Protein AF-A0A1B8JAL9-F1 (afdb_monomer)

Sequence (170 aa):
MSVIFYISICYFLYALHLSKKFYIRIIANLLLATITIAAFVAYKKPIIKHQFFMYQQTHRHITNIANSATPNDAIFVAPTTRAGFLYYSYIDNVVLPHEVVDLNMDIKLLQNKMQQAFGGGKNVWFITINHTPEWQKDFIEMVGSSFSNIADFEIDTRDGVIFARIAHKK

Solvent-accessible surface area (backbone atoms only — not comparable to full-atom values): 9542 Å² total; per-residue (Å²): 136,65,70,70,58,54,54,54,51,54,52,49,55,51,54,46,67,73,50,88,51,67,67,60,46,52,54,49,52,51,50,52,50,49,52,50,51,50,51,52,50,62,57,46,51,58,54,55,51,47,52,52,46,33,52,54,51,50,46,53,53,50,52,49,44,69,75,67,58,55,98,69,38,45,34,38,31,21,70,78,29,41,64,58,52,54,52,48,28,58,75,72,72,48,90,76,76,65,45,77,45,65,82,88,51,59,68,66,60,54,48,51,55,54,49,54,45,40,75,71,76,20,37,38,36,40,42,38,42,85,75,54,74,65,57,53,52,54,49,52,51,49,51,50,76,73,33,64,90,72,32,46,71,49,78,47,62,65,72,62,31,44,38,37,42,40,33,73,69,129

pLDDT: mean 82.23, std 10.97, range [49.97, 95.56]

Secondary structure (DSSP, 8-state):
--HHHHHHHHHHHHHHHH---HHHHHHHHHHHHHHHHHHHHHHHHHHHHHHHHHHHHHHHHHHHHHHH--TT-EEEE-HHHHHHHHHHHHHTT-----EE--TTS-HHHHHHHHHHHHHTT--EEEEEES--HHHHHHHHHHHHHHHTTTEEEEEE-GGGEEEEEEEE--

Structure (mmCIF, N/CA/C/O backbone):
data_AF-A0A1B8JAL9-F1
#
_entry.id   AF-A0A1B8JAL9-F1
#
loop_
_atom_site.group_PDB
_atom_site.id
_atom_site.type_symbol
_atom_site.label_atom_i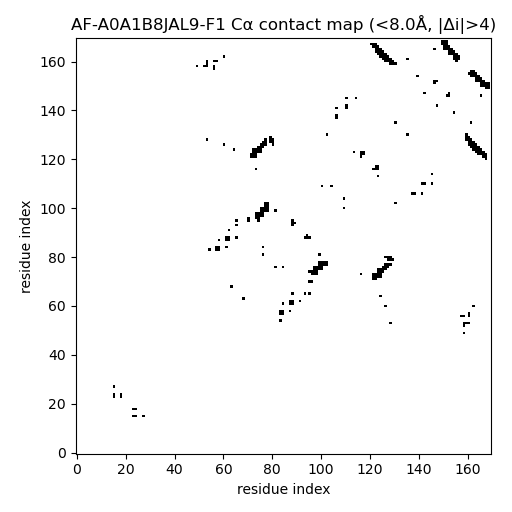d
_atom_site.label_alt_id
_atom_site.label_comp_id
_atom_site.label_asym_id
_atom_site.label_entity_id
_atom_site.label_seq_id
_atom_site.pdbx_PDB_ins_code
_atom_site.Cartn_x
_atom_site.Cartn_y
_atom_site.Cartn_z
_atom_site.occupancy
_atom_site.B_iso_or_equiv
_atom_site.auth_seq_id
_atom_site.auth_comp_id
_atom_site.auth_asym_id
_atom_site.auth_atom_id
_atom_site.pdbx_PDB_model_num
ATOM 1 N N . MET A 1 1 ? 9.208 7.752 -27.770 1.00 49.97 1 MET A N 1
ATOM 2 C CA . MET A 1 1 ? 10.604 7.590 -28.244 1.00 49.97 1 MET A CA 1
ATOM 3 C C . MET A 1 1 ? 11.026 8.870 -28.956 1.00 49.97 1 MET A C 1
ATOM 5 O O . MET A 1 1 ? 10.204 9.420 -29.672 1.00 49.97 1 MET A O 1
ATOM 9 N N . SER A 1 2 ? 12.233 9.390 -28.701 1.00 52.50 2 SER A N 1
ATOM 10 C CA . SER A 1 2 ? 12.661 10.734 -29.147 1.00 52.50 2 SER A CA 1
ATOM 11 C C . SER A 1 2 ? 13.061 10.782 -30.632 1.00 52.50 2 SER A C 1
ATOM 13 O O . SER A 1 2 ? 13.759 9.889 -31.110 1.00 52.50 2 SER A O 1
ATOM 15 N N . VAL A 1 3 ? 12.677 11.853 -31.341 1.00 53.94 3 VAL A N 1
ATOM 16 C CA . VAL A 1 3 ? 13.007 12.140 -32.759 1.00 53.94 3 VAL A CA 1
ATOM 17 C C . VAL A 1 3 ? 14.522 12.154 -33.013 1.00 53.94 3 VAL A C 1
ATOM 19 O O . VAL A 1 3 ? 14.996 11.704 -34.055 1.00 53.94 3 VAL A O 1
ATOM 22 N N . ILE A 1 4 ? 15.300 12.581 -32.016 1.00 60.09 4 ILE A N 1
ATOM 23 C CA . ILE A 1 4 ? 16.770 12.638 -32.063 1.00 60.09 4 ILE A CA 1
ATOM 24 C C . ILE A 1 4 ? 17.381 11.234 -32.230 1.00 60.09 4 ILE A C 1
ATOM 26 O O . ILE A 1 4 ? 18.422 11.065 -32.873 1.00 60.09 4 ILE A O 1
ATOM 30 N N . PHE A 1 5 ? 16.705 10.208 -31.704 1.00 59.94 5 PHE A N 1
ATOM 31 C CA . PHE A 1 5 ? 17.141 8.818 -31.814 1.00 59.94 5 PHE A CA 1
ATOM 32 C C . PHE A 1 5 ? 16.999 8.300 -33.254 1.00 59.94 5 PHE A C 1
ATOM 34 O O . PHE A 1 5 ? 17.896 7.633 -33.764 1.00 59.94 5 PHE A O 1
ATOM 41 N N . TYR A 1 6 ? 15.917 8.681 -33.943 1.00 65.31 6 TYR A N 1
ATOM 42 C CA . TYR A 1 6 ? 15.681 8.312 -35.342 1.00 65.31 6 TYR A CA 1
ATOM 43 C C . TYR A 1 6 ? 16.697 8.952 -36.287 1.00 65.31 6 TYR A C 1
ATOM 45 O O . TYR A 1 6 ? 17.262 8.264 -37.132 1.00 65.31 6 TYR A O 1
ATOM 53 N N . ILE A 1 7 ? 16.990 10.243 -36.108 1.00 65.94 7 ILE A N 1
ATOM 54 C CA . ILE A 1 7 ? 17.960 10.964 -36.948 1.00 65.94 7 ILE A CA 1
ATOM 55 C C . ILE A 1 7 ? 19.355 10.342 -36.818 1.00 65.94 7 ILE A C 1
ATOM 57 O O . ILE A 1 7 ? 20.021 10.103 -37.824 1.00 65.94 7 ILE A O 1
ATOM 61 N N . SER A 1 8 ? 19.766 10.002 -35.592 1.00 66.19 8 SER A N 1
ATOM 62 C CA . SER A 1 8 ? 21.055 9.352 -35.330 1.00 66.19 8 SER A CA 1
ATOM 63 C C . SER A 1 8 ? 21.160 7.977 -35.999 1.00 66.19 8 SER A C 1
ATOM 65 O O . SER A 1 8 ? 22.183 7.670 -36.606 1.00 66.19 8 SER A O 1
ATOM 67 N N . ILE A 1 9 ? 20.096 7.166 -35.954 1.00 71.44 9 ILE A N 1
ATOM 68 C CA . ILE A 1 9 ? 20.058 5.844 -36.602 1.00 71.44 9 ILE A CA 1
ATOM 69 C C . ILE A 1 9 ? 20.060 5.974 -38.128 1.00 71.44 9 ILE A C 1
ATOM 71 O O . ILE A 1 9 ? 20.824 5.282 -38.798 1.00 71.44 9 ILE A O 1
ATOM 75 N N . CYS A 1 10 ? 19.255 6.876 -38.692 1.00 68.75 10 CYS A N 1
ATOM 76 C CA . CYS A 1 10 ? 19.205 7.104 -40.135 1.00 68.75 10 CYS A CA 1
ATOM 77 C C . CYS A 1 10 ? 20.551 7.605 -40.680 1.00 68.75 10 CYS A C 1
ATOM 79 O O . CYS A 1 10 ? 21.018 7.106 -41.704 1.00 68.75 10 CYS A O 1
ATOM 81 N N . TYR A 1 11 ? 21.212 8.529 -39.976 1.00 67.44 11 TYR A N 1
ATOM 82 C CA . TYR A 1 11 ? 22.534 9.032 -40.356 1.00 67.44 11 TYR A CA 1
ATOM 83 C C . TYR A 1 11 ? 23.619 7.953 -40.232 1.00 67.44 11 TYR A C 1
ATOM 85 O O . TYR A 1 11 ? 24.480 7.824 -41.102 1.00 67.44 11 TYR A O 1
ATOM 93 N N . PHE A 1 12 ? 23.542 7.121 -39.190 1.00 67.75 12 PHE A N 1
ATOM 94 C CA . PHE A 1 12 ? 24.451 5.997 -38.988 1.00 67.75 12 PHE A CA 1
ATOM 95 C C . PHE A 1 12 ? 24.331 4.944 -40.095 1.00 67.75 12 PHE A C 1
ATOM 97 O O . PHE A 1 12 ? 25.341 4.540 -40.670 1.00 67.75 12 PHE A O 1
ATOM 104 N N . LEU A 1 13 ? 23.102 4.546 -40.444 1.00 68.50 13 LEU A N 1
ATOM 105 C CA . LEU A 1 13 ? 22.823 3.607 -41.535 1.00 68.50 13 LEU A CA 1
ATOM 106 C C . LEU A 1 13 ? 23.253 4.169 -42.899 1.00 68.50 13 LEU A C 1
ATOM 108 O O . LEU A 1 13 ? 23.813 3.438 -43.717 1.00 68.50 13 LEU A O 1
ATOM 112 N N . TYR A 1 14 ? 23.063 5.472 -43.123 1.00 67.88 14 TYR A N 1
ATOM 113 C CA . TYR A 1 14 ? 23.515 6.166 -44.330 1.00 67.88 14 TYR A CA 1
ATOM 114 C C . TYR A 1 14 ? 25.051 6.182 -44.458 1.00 67.88 14 TYR A C 1
ATOM 116 O O . TYR A 1 14 ? 25.596 5.819 -45.504 1.00 67.88 14 TYR A O 1
ATOM 124 N N . ALA A 1 15 ? 25.773 6.500 -43.378 1.00 64.69 15 ALA A N 1
ATOM 125 C CA . ALA A 1 15 ? 27.239 6.471 -43.344 1.00 64.69 15 ALA A CA 1
ATOM 126 C C . ALA A 1 15 ? 27.815 5.048 -43.529 1.00 64.69 15 ALA A C 1
ATOM 128 O O . ALA A 1 15 ? 28.832 4.855 -44.201 1.00 64.69 15 ALA A O 1
ATOM 129 N N . LEU A 1 16 ? 27.133 4.033 -42.988 1.00 63.53 16 LEU A N 1
ATOM 130 C CA . LEU A 1 16 ? 27.429 2.607 -43.181 1.00 63.53 16 LEU A CA 1
ATOM 131 C C . LEU A 1 16 ? 27.301 2.170 -44.648 1.00 63.53 16 LEU A C 1
ATOM 133 O O . LEU A 1 16 ? 28.114 1.377 -45.134 1.00 63.53 16 LEU A O 1
ATOM 137 N N . HIS A 1 17 ? 26.290 2.688 -45.350 1.00 66.12 17 HIS A N 1
ATOM 138 C CA . HIS A 1 17 ? 26.037 2.379 -46.755 1.00 66.12 17 HIS A CA 1
ATOM 139 C C . HIS A 1 17 ? 27.141 2.938 -47.668 1.00 66.12 17 HIS A C 1
ATOM 141 O O . HIS A 1 17 ? 27.621 2.231 -48.557 1.00 66.12 17 HIS A O 1
ATOM 147 N N . LEU A 1 18 ? 27.619 4.156 -47.384 1.00 66.19 18 LEU A N 1
ATOM 148 C CA . LEU A 1 18 ? 28.702 4.824 -48.120 1.00 66.19 18 LEU A CA 1
ATOM 149 C C . LEU A 1 18 ? 30.088 4.192 -47.898 1.00 66.19 18 LEU A C 1
ATOM 151 O O . LEU A 1 18 ? 30.952 4.249 -48.776 1.00 66.19 18 LEU A O 1
ATOM 155 N N . SER A 1 19 ? 30.320 3.547 -46.752 1.00 61.16 19 SER A N 1
ATOM 156 C CA . SER A 1 19 ? 31.586 2.862 -46.484 1.00 61.16 19 SER A CA 1
ATOM 157 C C . SER A 1 19 ? 31.675 1.530 -47.243 1.00 61.16 19 SER A C 1
ATOM 159 O O . SER A 1 19 ? 30.954 0.574 -46.945 1.00 61.16 19 SER A O 1
ATOM 161 N N . LYS A 1 20 ? 32.598 1.436 -48.214 1.00 65.50 20 LYS A N 1
ATOM 162 C CA . LYS A 1 20 ? 32.904 0.196 -48.967 1.00 65.50 20 LYS A CA 1
ATOM 163 C C . LYS A 1 20 ? 33.688 -0.844 -48.155 1.00 65.50 20 LYS A C 1
ATOM 165 O O . LYS A 1 20 ? 33.895 -1.962 -48.617 1.00 65.50 20 LYS A O 1
ATOM 170 N N . LYS A 1 21 ? 34.162 -0.487 -46.959 1.00 72.69 21 LYS A N 1
ATOM 171 C CA . LYS A 1 21 ? 35.043 -1.340 -46.15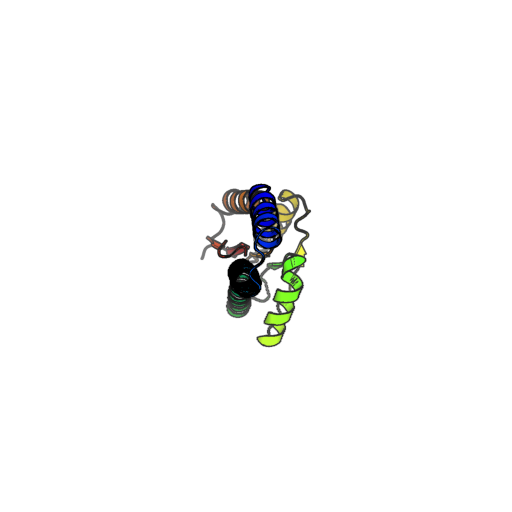8 1.00 72.69 21 LYS A CA 1
ATOM 172 C C . LYS A 1 21 ? 34.221 -2.195 -45.195 1.00 72.69 21 LYS A C 1
ATOM 174 O O . LYS A 1 21 ? 33.654 -1.688 -44.230 1.00 72.69 21 LYS A O 1
ATOM 179 N N . PHE A 1 22 ? 34.188 -3.502 -45.447 1.00 69.94 22 PHE A N 1
ATOM 180 C CA . PHE A 1 22 ? 33.380 -4.481 -44.709 1.00 69.94 22 PHE A CA 1
ATOM 181 C C . PHE A 1 22 ? 33.608 -4.452 -43.185 1.00 69.94 22 PHE A C 1
ATOM 183 O O . PHE A 1 22 ? 32.649 -4.504 -42.418 1.00 69.94 22 PHE A O 1
ATOM 190 N N . TYR A 1 23 ? 34.853 -4.257 -42.735 1.00 73.25 23 TYR A N 1
ATOM 191 C CA . TYR A 1 23 ? 35.187 -4.198 -41.306 1.00 73.25 23 TYR A CA 1
ATOM 192 C C . TYR A 1 23 ? 34.548 -3.003 -40.578 1.00 73.25 23 TYR A C 1
ATOM 194 O O . TYR A 1 23 ? 34.115 -3.144 -39.437 1.00 73.25 23 TYR A O 1
ATOM 202 N N . ILE A 1 24 ? 34.411 -1.847 -41.241 1.00 73.31 24 ILE A N 1
ATOM 203 C CA . ILE A 1 24 ? 33.747 -0.665 -40.664 1.00 73.31 24 ILE A CA 1
ATOM 204 C C . ILE A 1 24 ? 32.267 -0.971 -40.428 1.00 73.31 24 ILE A C 1
ATOM 206 O O . ILE A 1 24 ? 31.707 -0.558 -39.416 1.00 73.31 24 ILE A O 1
ATOM 210 N N . ARG A 1 25 ? 31.647 -1.753 -41.322 1.00 66.44 25 ARG A N 1
ATOM 211 C CA . ARG A 1 25 ? 30.241 -2.143 -41.187 1.00 66.44 25 ARG A CA 1
ATOM 212 C C . ARG A 1 25 ? 30.005 -3.071 -39.998 1.00 66.44 25 ARG A C 1
ATOM 214 O O . ARG A 1 25 ? 29.032 -2.899 -39.270 1.00 66.44 25 ARG A O 1
ATOM 221 N N . ILE A 1 26 ? 30.912 -4.023 -39.782 1.00 75.19 26 ILE A N 1
ATOM 222 C CA . ILE A 1 26 ? 30.854 -4.941 -38.637 1.00 75.19 26 ILE A CA 1
ATOM 223 C C . ILE A 1 26 ? 30.999 -4.174 -37.322 1.00 75.19 26 ILE A C 1
ATOM 225 O O . ILE A 1 26 ? 30.162 -4.334 -36.437 1.00 75.19 26 ILE A O 1
ATOM 229 N N . ILE A 1 27 ? 32.013 -3.308 -37.209 1.00 76.50 27 ILE A N 1
ATOM 230 C CA . ILE A 1 27 ? 32.266 -2.518 -35.993 1.00 76.50 27 ILE A CA 1
ATOM 231 C C . ILE A 1 27 ? 31.068 -1.618 -35.675 1.00 76.50 27 ILE A C 1
ATOM 233 O O . ILE A 1 27 ? 30.637 -1.539 -34.529 1.00 76.50 27 ILE A O 1
ATOM 237 N N . ALA A 1 28 ? 30.496 -0.985 -36.697 1.00 73.38 28 ALA A N 1
ATOM 238 C CA . ALA A 1 28 ? 29.326 -0.135 -36.563 1.00 73.38 28 ALA A CA 1
ATOM 239 C C . ALA A 1 28 ? 28.091 -0.920 -36.064 1.00 73.38 28 ALA A C 1
ATOM 241 O O . ALA A 1 28 ? 27.454 -0.524 -35.089 1.00 73.38 28 ALA A O 1
ATOM 242 N N . ASN A 1 29 ? 27.785 -2.078 -36.655 1.00 72.94 29 ASN A N 1
ATOM 243 C CA . ASN A 1 29 ? 26.678 -2.918 -36.187 1.00 72.94 29 ASN A CA 1
ATOM 244 C C . ASN A 1 29 ? 26.888 -3.430 -34.753 1.00 72.94 29 ASN A C 1
ATOM 246 O O . ASN A 1 29 ? 25.939 -3.451 -33.971 1.00 72.94 29 ASN A O 1
ATOM 250 N N . LEU A 1 30 ? 28.124 -3.778 -34.380 1.00 78.12 30 LEU A N 1
ATOM 251 C CA . LEU A 1 30 ? 28.481 -4.139 -33.004 1.00 78.12 30 LEU A CA 1
ATOM 252 C C . LEU A 1 30 ? 28.252 -2.975 -32.032 1.00 78.12 30 LEU A C 1
ATOM 254 O O . LEU A 1 30 ? 27.662 -3.173 -30.971 1.00 78.12 30 LEU A O 1
ATOM 258 N N . LEU A 1 31 ? 28.653 -1.757 -32.403 1.00 79.56 31 LEU A N 1
ATOM 259 C CA . LEU A 1 31 ? 28.413 -0.544 -31.615 1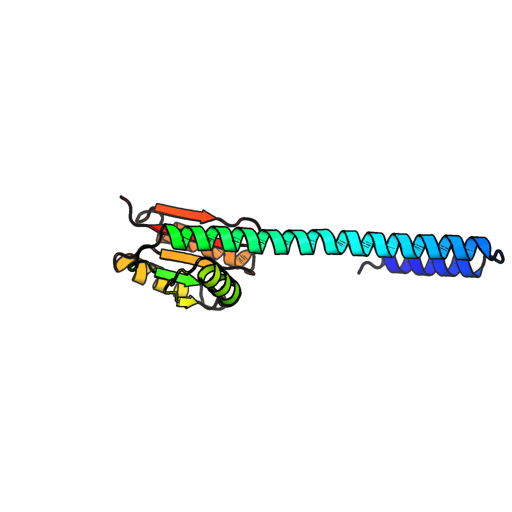.00 79.56 31 LEU A CA 1
ATOM 260 C C . LEU A 1 31 ? 26.917 -0.278 -31.426 1.00 79.56 31 LEU A C 1
ATOM 262 O O . LEU A 1 31 ? 26.472 -0.061 -30.301 1.00 79.56 31 LEU A O 1
ATOM 266 N N . LEU A 1 32 ? 26.129 -0.360 -32.501 1.00 79.06 32 LEU A N 1
ATOM 267 C CA . LEU A 1 32 ? 24.682 -0.151 -32.448 1.00 79.06 32 LEU A CA 1
ATOM 268 C C . LEU A 1 32 ? 23.986 -1.209 -31.583 1.00 79.06 32 LEU A C 1
ATOM 270 O O . LEU A 1 32 ? 23.149 -0.865 -30.745 1.00 79.06 32 LEU A O 1
ATOM 274 N N . ALA A 1 33 ? 24.359 -2.482 -31.737 1.00 77.19 33 ALA A N 1
ATOM 275 C CA . ALA A 1 33 ? 23.847 -3.567 -30.907 1.00 77.19 33 ALA A CA 1
ATOM 276 C C . ALA A 1 33 ? 24.190 -3.342 -29.426 1.00 77.19 33 ALA A C 1
ATOM 278 O O . ALA A 1 33 ? 23.316 -3.452 -28.568 1.00 77.19 33 ALA A O 1
ATOM 279 N N . THR A 1 34 ? 25.427 -2.938 -29.126 1.00 79.88 34 THR A N 1
ATOM 280 C CA . THR A 1 34 ? 25.885 -2.680 -27.752 1.00 79.88 34 THR A CA 1
ATOM 281 C C . THR A 1 34 ? 25.145 -1.498 -27.125 1.00 79.88 34 THR A C 1
ATOM 283 O O . THR A 1 34 ? 24.684 -1.608 -25.992 1.00 79.88 34 THR A O 1
ATOM 286 N N . ILE A 1 35 ? 24.955 -0.394 -27.860 1.00 81.19 35 ILE A N 1
ATOM 287 C CA . ILE A 1 35 ? 24.185 0.771 -27.390 1.00 81.19 35 ILE A CA 1
ATOM 288 C C . ILE A 1 35 ? 22.722 0.384 -27.146 1.00 81.19 35 ILE A C 1
ATOM 290 O O . ILE A 1 35 ? 22.147 0.771 -26.130 1.00 81.19 35 ILE A O 1
ATOM 294 N N . THR A 1 36 ? 22.128 -0.416 -28.033 1.00 75.50 36 THR A N 1
ATOM 295 C CA . THR A 1 36 ? 20.733 -0.866 -27.899 1.00 75.50 36 THR A CA 1
ATOM 296 C C . THR A 1 36 ? 20.557 -1.780 -26.686 1.00 75.50 36 THR A C 1
ATOM 298 O O . THR A 1 36 ? 19.627 -1.588 -25.902 1.00 75.50 36 THR A O 1
ATOM 301 N N . ILE A 1 37 ? 21.475 -2.729 -26.474 1.00 80.81 37 ILE A N 1
ATOM 302 C CA . ILE A 1 37 ? 21.479 -3.606 -25.295 1.00 80.81 37 ILE A CA 1
ATOM 303 C C . ILE A 1 37 ? 21.702 -2.783 -24.022 1.00 80.81 37 ILE A C 1
ATOM 305 O O . ILE A 1 37 ? 20.968 -2.956 -23.051 1.00 80.81 37 ILE A O 1
ATOM 309 N N . ALA A 1 38 ? 22.661 -1.853 -24.019 1.00 80.19 38 ALA A N 1
ATOM 310 C CA . ALA A 1 38 ? 22.929 -0.986 -22.875 1.00 80.19 38 ALA A CA 1
ATOM 311 C C . ALA A 1 38 ? 21.712 -0.119 -22.521 1.00 80.19 38 ALA A C 1
ATOM 313 O O . ALA A 1 38 ? 21.344 -0.040 -21.350 1.00 80.19 38 ALA A O 1
ATOM 314 N N . ALA A 1 39 ? 21.041 0.463 -23.519 1.00 75.75 39 ALA A N 1
ATOM 315 C CA . ALA A 1 39 ? 19.815 1.232 -23.330 1.00 75.75 39 ALA A CA 1
ATOM 316 C C . ALA A 1 39 ? 18.667 0.360 -22.797 1.00 75.75 39 ALA A C 1
ATOM 318 O O . ALA A 1 39 ? 17.967 0.764 -21.870 1.00 75.75 39 ALA A O 1
ATOM 319 N N . PHE A 1 40 ? 18.500 -0.859 -23.318 1.00 73.44 40 PHE A N 1
ATOM 320 C CA . PHE A 1 40 ? 17.487 -1.799 -22.835 1.00 73.44 40 PHE A CA 1
ATOM 321 C C . PHE A 1 40 ? 17.736 -2.227 -21.382 1.00 73.44 40 PHE A C 1
ATOM 323 O O . PHE A 1 40 ? 16.818 -2.214 -20.561 1.00 73.44 40 PHE A O 1
ATOM 330 N N . VAL A 1 41 ? 18.984 -2.553 -21.033 1.00 74.00 41 VAL A N 1
ATOM 331 C CA . VAL A 1 41 ? 19.384 -2.902 -19.661 1.00 74.00 41 VAL A CA 1
ATOM 332 C C . VAL A 1 41 ? 19.203 -1.709 -18.721 1.00 74.00 41 VAL A C 1
ATOM 334 O O . VAL A 1 41 ? 18.671 -1.874 -17.623 1.00 74.00 41 VAL A O 1
ATOM 337 N N . ALA A 1 42 ? 19.598 -0.507 -19.146 1.00 71.38 42 ALA A N 1
ATOM 338 C CA . ALA A 1 42 ? 19.412 0.722 -18.380 1.00 71.38 42 ALA A CA 1
ATOM 339 C C . ALA A 1 42 ? 17.931 1.072 -18.180 1.00 71.38 42 ALA A C 1
ATOM 341 O O . ALA A 1 42 ? 17.583 1.599 -17.133 1.00 71.38 42 ALA A O 1
ATOM 342 N N . TYR A 1 43 ? 17.055 0.743 -19.133 1.00 65.38 43 TYR A N 1
ATOM 343 C CA . TYR A 1 43 ? 15.610 0.943 -19.013 1.00 65.38 43 TYR A CA 1
ATOM 344 C C . TYR A 1 43 ? 14.936 -0.097 -18.102 1.00 65.38 43 TYR A C 1
ATOM 346 O O . TYR A 1 43 ? 14.077 0.240 -17.290 1.00 65.38 43 TYR A O 1
ATOM 354 N N . LYS A 1 44 ? 15.340 -1.370 -18.191 1.00 58.91 44 LYS A N 1
ATOM 355 C CA . LYS A 1 44 ? 14.777 -2.465 -17.381 1.00 58.91 44 LYS A CA 1
ATOM 356 C C . LYS A 1 44 ? 15.210 -2.413 -15.916 1.00 58.91 44 LYS A C 1
ATOM 358 O O . LYS A 1 44 ? 14.404 -2.730 -15.043 1.00 58.91 44 LYS A O 1
ATOM 363 N N . LYS A 1 45 ? 16.457 -2.022 -15.627 1.00 60.53 45 LYS A N 1
ATOM 364 C CA . LYS A 1 45 ? 17.000 -1.992 -14.256 1.00 60.53 45 LYS A CA 1
ATOM 365 C C . LYS A 1 45 ? 16.152 -1.148 -13.284 1.00 60.53 45 LYS A C 1
ATOM 367 O O . LYS A 1 45 ? 15.812 -1.682 -12.233 1.00 60.53 45 LYS A O 1
ATOM 372 N N . PRO A 1 46 ? 15.764 0.104 -13.596 1.00 60.53 46 PRO A N 1
ATOM 373 C CA . PRO A 1 46 ? 14.907 0.916 -12.734 1.00 60.53 46 PRO A CA 1
ATOM 374 C C . PRO A 1 46 ? 13.532 0.291 -12.503 1.00 60.53 46 PRO A C 1
ATOM 376 O O . PRO A 1 46 ? 13.065 0.279 -11.372 1.00 60.53 46 PRO A O 1
ATOM 379 N N . ILE A 1 47 ? 12.914 -0.271 -13.548 1.00 60.97 47 ILE A N 1
ATOM 380 C CA . ILE A 1 47 ? 11.567 -0.858 -13.474 1.00 60.97 47 ILE A CA 1
ATOM 381 C C . ILE A 1 47 ? 11.562 -2.082 -12.558 1.00 60.97 47 ILE A C 1
ATOM 383 O O . ILE A 1 47 ? 10.738 -2.172 -11.652 1.00 60.97 47 ILE A O 1
ATOM 387 N N . ILE A 1 48 ? 12.515 -2.999 -12.751 1.00 61.34 48 ILE A N 1
ATOM 388 C CA . ILE A 1 48 ? 12.643 -4.204 -11.919 1.00 61.34 48 ILE A CA 1
ATOM 389 C C . ILE A 1 48 ? 12.948 -3.813 -10.471 1.00 61.34 48 ILE A C 1
ATOM 391 O O . ILE A 1 48 ? 12.361 -4.365 -9.545 1.00 61.34 48 ILE A O 1
ATOM 395 N N . LYS A 1 49 ? 13.829 -2.826 -10.271 1.00 60.97 49 LYS A N 1
ATOM 396 C CA . LYS A 1 49 ? 14.188 -2.333 -8.940 1.00 60.97 49 LYS A CA 1
ATOM 397 C C . LYS A 1 49 ? 12.976 -1.716 -8.226 1.00 60.97 49 LYS A C 1
ATOM 399 O O . LYS A 1 49 ? 12.731 -2.041 -7.071 1.00 60.97 49 LYS A O 1
ATOM 404 N N . HIS A 1 50 ? 12.195 -0.887 -8.917 1.00 64.38 50 HIS A N 1
ATOM 405 C CA . HIS A 1 50 ? 11.011 -0.234 -8.357 1.00 64.38 50 HIS A CA 1
ATOM 406 C C . HIS A 1 50 ? 9.902 -1.238 -8.015 1.00 64.38 50 HIS A C 1
ATOM 408 O O . HIS A 1 50 ? 9.313 -1.155 -6.942 1.00 64.38 50 HIS A O 1
ATOM 414 N N . GLN A 1 51 ? 9.643 -2.216 -8.887 1.00 67.38 51 GLN A N 1
ATOM 415 C CA . GLN A 1 51 ? 8.665 -3.274 -8.609 1.00 67.38 51 GLN A CA 1
ATOM 416 C C . GLN A 1 51 ? 9.092 -4.129 -7.414 1.00 67.38 51 GLN A C 1
ATOM 418 O O . GLN A 1 51 ? 8.287 -4.404 -6.531 1.00 67.38 51 GLN A O 1
ATOM 423 N N . PHE A 1 52 ? 10.368 -4.510 -7.351 1.00 7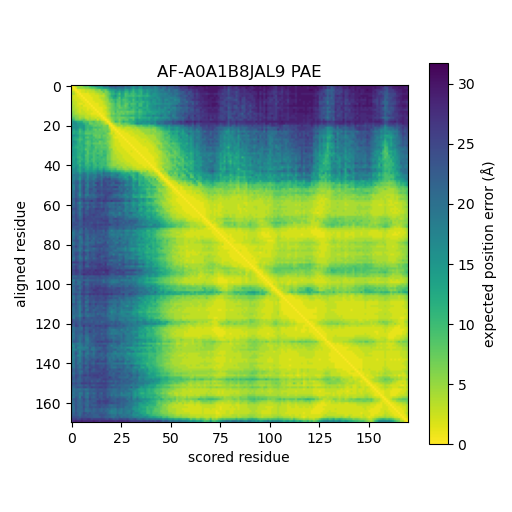1.06 52 PHE A N 1
ATOM 424 C CA . PHE A 1 52 ? 10.900 -5.282 -6.233 1.00 71.06 52 PHE A CA 1
ATOM 425 C C . PHE A 1 52 ? 10.769 -4.535 -4.898 1.00 71.06 52 PHE A C 1
ATOM 427 O O . PHE A 1 52 ? 10.316 -5.126 -3.919 1.00 71.06 52 PHE A O 1
ATOM 434 N N . PHE A 1 53 ? 11.087 -3.236 -4.863 1.00 75.75 53 PHE A N 1
ATOM 435 C CA . PHE A 1 53 ? 10.893 -2.427 -3.658 1.00 75.75 53 PHE A CA 1
ATOM 436 C C . PHE A 1 53 ? 9.424 -2.309 -3.260 1.00 75.75 53 PHE A C 1
ATOM 438 O O . PHE A 1 53 ? 9.113 -2.501 -2.089 1.00 75.75 53 PHE A O 1
ATOM 445 N N . MET A 1 54 ? 8.514 -2.097 -4.216 1.00 74.12 54 MET A N 1
ATOM 446 C CA . MET A 1 54 ? 7.073 -2.088 -3.939 1.00 74.12 54 MET A CA 1
ATOM 447 C C . MET A 1 54 ? 6.610 -3.381 -3.270 1.00 74.12 54 MET A C 1
ATOM 449 O O . MET A 1 54 ? 5.888 -3.333 -2.274 1.00 74.12 54 MET A O 1
ATOM 453 N N . TYR A 1 55 ? 7.047 -4.538 -3.775 1.00 74.94 55 TYR A N 1
ATOM 454 C CA . TYR A 1 55 ? 6.701 -5.831 -3.183 1.00 74.94 55 TYR A CA 1
ATOM 455 C C . TYR A 1 55 ? 7.287 -6.002 -1.778 1.00 74.94 55 TYR A C 1
ATOM 457 O O . TYR A 1 55 ? 6.577 -6.446 -0.878 1.00 74.94 55 TYR A O 1
ATOM 465 N N . GLN A 1 56 ? 8.542 -5.600 -1.557 1.00 80.38 56 GLN A N 1
ATOM 466 C CA . GLN A 1 56 ? 9.166 -5.660 -0.233 1.00 80.38 56 GLN A CA 1
ATOM 467 C C . GLN A 1 56 ? 8.481 -4.744 0.789 1.00 80.38 56 GLN A C 1
ATOM 469 O O . GLN A 1 56 ? 8.244 -5.176 1.917 1.00 80.38 56 GLN A O 1
ATOM 474 N N . GLN A 1 57 ? 8.127 -3.512 0.412 1.00 81.44 57 GLN A N 1
ATOM 475 C CA . GLN A 1 57 ? 7.386 -2.607 1.298 1.00 81.44 57 GLN A CA 1
ATOM 476 C C . GLN A 1 57 ? 5.983 -3.140 1.577 1.00 81.44 57 GLN A C 1
ATOM 478 O O . GLN A 1 57 ? 5.549 -3.164 2.725 1.00 81.44 57 GLN A O 1
ATOM 483 N N . THR A 1 58 ? 5.295 -3.638 0.546 1.00 81.00 58 THR A N 1
ATOM 484 C CA . THR A 1 58 ? 3.969 -4.253 0.697 1.00 81.00 58 THR A CA 1
ATOM 485 C C . THR A 1 58 ? 4.026 -5.412 1.690 1.00 81.00 58 THR A C 1
ATOM 487 O O . THR A 1 58 ? 3.235 -5.439 2.629 1.00 81.00 58 THR A O 1
ATOM 490 N N . HIS A 1 59 ? 5.004 -6.313 1.551 1.00 86.00 59 HIS A N 1
ATOM 491 C CA . HIS A 1 59 ? 5.228 -7.398 2.504 1.00 86.00 59 HIS A CA 1
ATOM 492 C C . HIS A 1 59 ? 5.471 -6.868 3.919 1.00 86.00 59 HIS A C 1
ATOM 494 O O . HIS A 1 59 ? 4.771 -7.273 4.840 1.00 86.00 59 HIS A O 1
ATOM 500 N N . ARG A 1 60 ? 6.378 -5.895 4.088 1.00 88.56 60 ARG A N 1
ATOM 501 C CA . ARG A 1 60 ? 6.671 -5.283 5.392 1.00 88.56 60 ARG A CA 1
ATOM 502 C C . ARG A 1 60 ? 5.416 -4.724 6.064 1.00 88.56 60 ARG A C 1
ATOM 504 O O . ARG A 1 60 ? 5.211 -4.952 7.254 1.00 88.56 60 ARG A O 1
ATOM 511 N N . HIS A 1 61 ? 4.578 -3.998 5.329 1.00 89.00 61 HIS A N 1
ATOM 512 C CA . HIS A 1 61 ? 3.342 -3.442 5.876 1.00 89.00 61 HIS A CA 1
ATOM 513 C C . HIS A 1 61 ? 2.324 -4.530 6.222 1.00 89.00 61 HIS A C 1
ATOM 515 O O . HIS A 1 61 ? 1.693 -4.444 7.270 1.00 89.00 61 HIS A O 1
ATOM 521 N N . ILE A 1 62 ? 2.202 -5.582 5.408 1.00 85.75 62 ILE A N 1
ATOM 522 C CA . ILE A 1 62 ? 1.324 -6.723 5.708 1.00 85.75 62 ILE A CA 1
ATOM 523 C C . ILE A 1 62 ? 1.789 -7.448 6.967 1.00 85.75 62 ILE A C 1
ATOM 525 O O . ILE A 1 62 ? 0.974 -7.696 7.849 1.00 85.75 62 ILE A O 1
ATOM 529 N N . THR A 1 63 ? 3.087 -7.714 7.101 1.00 86.38 63 THR A N 1
ATOM 530 C CA . THR A 1 63 ? 3.661 -8.323 8.304 1.00 86.38 63 THR A CA 1
ATOM 531 C C . THR A 1 63 ? 3.466 -7.417 9.528 1.00 86.38 63 THR A C 1
ATOM 533 O O . THR A 1 63 ? 3.149 -7.899 10.613 1.00 86.38 63 THR A O 1
ATOM 536 N N . ASN A 1 64 ? 3.568 -6.091 9.376 1.00 87.06 64 ASN A N 1
ATOM 537 C CA . ASN A 1 64 ? 3.262 -5.150 10.459 1.00 87.06 64 ASN A CA 1
ATOM 538 C C . ASN A 1 64 ? 1.789 -5.213 10.890 1.00 87.06 64 ASN A C 1
ATOM 540 O O . ASN A 1 64 ? 1.523 -5.220 12.093 1.00 87.06 64 ASN A O 1
ATOM 544 N N . ILE A 1 65 ? 0.851 -5.275 9.935 1.00 87.38 65 ILE A N 1
ATOM 545 C CA . ILE A 1 65 ? -0.579 -5.465 10.222 1.00 87.38 65 ILE A CA 1
ATOM 546 C C . ILE A 1 65 ? -0.769 -6.812 10.920 1.00 87.38 65 ILE A C 1
ATOM 548 O O . ILE A 1 65 ? -1.368 -6.858 11.982 1.00 87.38 65 ILE A O 1
ATOM 552 N N . ALA A 1 66 ? -0.197 -7.892 10.393 1.00 85.44 66 ALA A N 1
ATOM 553 C CA . ALA A 1 66 ? -0.292 -9.227 10.972 1.00 85.44 66 ALA A CA 1
ATOM 554 C C . ALA A 1 66 ? 0.181 -9.296 12.434 1.00 85.44 66 ALA A C 1
ATOM 556 O O . ALA A 1 66 ? -0.458 -9.946 13.256 1.00 85.44 66 ALA A O 1
ATOM 557 N N . ASN A 1 67 ? 1.265 -8.593 12.766 1.00 85.19 67 ASN A N 1
ATOM 558 C CA . ASN A 1 67 ? 1.837 -8.589 14.113 1.00 85.19 67 ASN A CA 1
ATOM 559 C C . ASN A 1 67 ? 1.139 -7.629 15.089 1.00 85.19 67 ASN A C 1
ATOM 561 O O . ASN A 1 67 ? 1.287 -7.784 16.299 1.00 85.19 67 ASN A O 1
ATOM 565 N N . SER A 1 68 ? 0.438 -6.609 14.584 1.00 86.56 68 SER A N 1
ATOM 566 C CA . SER A 1 68 ? -0.077 -5.502 15.408 1.00 86.56 68 SER A CA 1
ATOM 567 C C . SER A 1 68 ? -1.597 -5.402 15.432 1.00 86.56 68 SER A C 1
ATOM 569 O O . SER A 1 68 ? -2.140 -4.762 16.333 1.00 86.56 68 SER A O 1
ATOM 571 N N . ALA A 1 69 ? -2.273 -5.961 14.430 1.00 84.75 69 ALA A N 1
ATOM 572 C CA . ALA A 1 69 ? -3.713 -5.876 14.306 1.00 84.75 69 ALA A CA 1
ATOM 573 C C . ALA A 1 69 ? -4.391 -6.828 15.285 1.00 84.75 69 ALA A C 1
ATOM 575 O O . ALA A 1 69 ? -3.989 -7.978 15.466 1.00 84.75 69 ALA A O 1
ATOM 576 N N . THR A 1 70 ? -5.458 -6.341 15.903 1.00 84.50 70 THR A N 1
ATOM 577 C CA . THR A 1 70 ? -6.339 -7.173 16.722 1.00 84.50 70 THR A CA 1
ATOM 578 C C . THR A 1 70 ? -7.505 -7.703 15.883 1.00 84.50 70 THR A C 1
ATOM 580 O O . THR A 1 70 ? -7.843 -7.100 14.864 1.00 84.50 70 THR A O 1
ATOM 583 N N . PRO A 1 71 ? -8.197 -8.780 16.304 1.00 82.31 71 PRO A N 1
ATOM 584 C CA . PRO A 1 71 ? -9.383 -9.277 15.598 1.00 82.31 71 PRO A CA 1
ATOM 585 C C . PRO A 1 71 ? -10.520 -8.250 15.456 1.00 82.31 71 PRO A C 1
ATOM 587 O O . PRO A 1 71 ? -11.422 -8.448 14.647 1.00 82.31 71 PRO A O 1
ATOM 590 N N . ASN A 1 72 ? -10.502 -7.177 16.256 1.00 86.62 72 ASN A N 1
ATOM 591 C CA . ASN A 1 72 ? -11.486 -6.102 16.187 1.00 86.62 72 ASN A CA 1
ATOM 592 C C . ASN A 1 72 ? -11.096 -4.989 15.200 1.00 86.62 72 ASN A C 1
ATOM 594 O O . ASN A 1 72 ? -11.928 -4.141 14.893 1.00 86.62 72 ASN A O 1
ATOM 598 N N . ASP A 1 73 ? -9.862 -4.963 14.699 1.00 91.94 73 ASP A N 1
ATOM 599 C CA . ASP A 1 73 ? -9.407 -3.903 13.803 1.00 91.94 73 ASP A CA 1
ATOM 600 C C . ASP A 1 73 ? -10.056 -4.011 12.413 1.00 91.94 73 ASP A C 1
ATOM 602 O O . ASP A 1 73 ? -10.429 -5.088 11.944 1.00 91.94 73 ASP A O 1
ATOM 606 N N . ALA A 1 74 ? -10.196 -2.873 11.736 1.00 94.25 74 ALA A N 1
ATOM 607 C CA . ALA A 1 74 ? -10.702 -2.796 10.372 1.00 94.25 74 ALA A CA 1
ATOM 608 C C . ALA A 1 74 ? -9.539 -2.641 9.389 1.00 94.25 74 ALA A C 1
ATOM 610 O O . ALA A 1 74 ? -8.765 -1.690 9.486 1.00 94.25 74 ALA A O 1
ATOM 611 N N . ILE A 1 75 ? -9.426 -3.561 8.431 1.00 94.75 75 ILE A N 1
ATOM 612 C CA . ILE A 1 75 ? -8.371 -3.548 7.414 1.00 94.75 75 ILE A CA 1
ATOM 613 C C . ILE A 1 75 ? -9.006 -3.289 6.050 1.00 94.75 75 ILE A C 1
ATOM 615 O O . ILE A 1 75 ? -9.851 -4.055 5.592 1.00 94.75 75 ILE A O 1
ATOM 619 N N . PHE A 1 76 ? -8.576 -2.222 5.391 1.00 94.62 76 PHE A N 1
ATOM 620 C CA . PHE A 1 76 ? -9.014 -1.820 4.063 1.00 94.62 76 PHE A CA 1
ATOM 621 C C . PHE A 1 76 ? -7.881 -2.032 3.057 1.00 94.62 76 PHE A C 1
ATOM 623 O O . PHE A 1 76 ? -6.754 -1.575 3.260 1.00 94.62 76 PHE A O 1
ATOM 630 N N . VAL A 1 77 ? -8.176 -2.730 1.963 1.00 93.31 77 VAL A N 1
ATOM 631 C CA . VAL A 1 77 ? -7.191 -3.096 0.937 1.00 93.31 77 VAL A CA 1
ATOM 632 C C . VAL A 1 77 ? -7.713 -2.686 -0.434 1.00 93.31 77 VAL A C 1
ATOM 634 O O . VAL A 1 77 ? -8.854 -2.979 -0.786 1.00 93.31 77 VAL A O 1
ATOM 637 N N . ALA A 1 78 ? -6.887 -2.040 -1.250 1.00 90.81 78 ALA A N 1
ATOM 638 C CA . ALA A 1 78 ? -7.273 -1.746 -2.627 1.00 90.81 78 ALA A CA 1
ATOM 639 C C . ALA A 1 78 ? -7.302 -3.013 -3.512 1.00 90.81 78 ALA A C 1
ATOM 641 O O . ALA A 1 78 ? -6.501 -3.931 -3.302 1.00 90.81 78 ALA A O 1
ATOM 642 N N . PRO A 1 79 ? -8.148 -3.070 -4.563 1.00 89.12 79 PRO A N 1
ATOM 643 C CA . PRO A 1 79 ? -8.186 -4.182 -5.513 1.00 89.12 79 PRO A CA 1
ATOM 644 C C . PRO A 1 79 ? -6.814 -4.540 -6.093 1.00 89.12 79 PRO A C 1
ATOM 646 O O . PRO A 1 79 ? -6.483 -5.718 -6.218 1.00 89.12 79 PRO A O 1
ATOM 649 N N . THR A 1 80 ? -6.000 -3.526 -6.394 1.00 85.50 80 THR A N 1
ATOM 650 C CA . THR A 1 80 ? -4.641 -3.661 -6.940 1.00 85.50 80 THR A CA 1
ATOM 651 C C . THR A 1 80 ? -3.674 -4.336 -5.969 1.00 85.50 80 THR A C 1
ATOM 653 O O . THR A 1 80 ? -2.773 -5.053 -6.399 1.00 85.50 80 THR A O 1
ATOM 656 N N . THR A 1 81 ? -3.867 -4.154 -4.663 1.00 88.25 81 THR A N 1
ATOM 657 C CA . THR A 1 81 ? -3.010 -4.710 -3.605 1.00 88.25 81 THR A CA 1
ATOM 658 C C . THR A 1 81 ? -3.493 -6.063 -3.107 1.00 88.25 81 THR A C 1
ATOM 660 O O . THR A 1 81 ? -2.702 -6.826 -2.556 1.00 88.25 81 THR A O 1
ATOM 663 N N . ARG A 1 82 ? -4.771 -6.401 -3.320 1.00 89.38 82 ARG A N 1
ATOM 664 C CA . ARG A 1 82 ? -5.419 -7.598 -2.763 1.00 89.38 82 ARG A CA 1
ATOM 665 C C . ARG A 1 82 ? -4.643 -8.890 -3.013 1.00 89.38 82 ARG A C 1
ATOM 667 O O . ARG A 1 82 ? -4.497 -9.694 -2.099 1.00 89.38 82 ARG A O 1
ATOM 674 N N . ALA A 1 83 ? -4.150 -9.099 -4.232 1.00 85.69 83 ALA A N 1
ATOM 675 C CA . ALA A 1 83 ? -3.405 -10.313 -4.564 1.00 85.69 83 ALA A CA 1
ATOM 676 C C . ALA A 1 83 ? -2.106 -10.426 -3.748 1.00 85.69 83 ALA A C 1
ATOM 678 O O . ALA A 1 83 ? -1.814 -11.489 -3.206 1.00 85.69 83 ALA A O 1
ATOM 679 N N . GLY A 1 84 ? -1.370 -9.318 -3.603 1.00 83.19 84 GLY A N 1
ATOM 680 C CA . GLY A 1 84 ? -0.181 -9.254 -2.752 1.00 83.19 84 GLY A CA 1
ATOM 681 C C . GLY A 1 84 ? -0.526 -9.451 -1.278 1.00 83.19 84 GLY A C 1
ATOM 682 O O . GLY A 1 84 ? 0.132 -10.234 -0.601 1.00 83.19 84 GLY A O 1
ATOM 683 N N . PHE A 1 85 ? -1.603 -8.815 -0.810 1.00 86.94 85 PHE A N 1
ATOM 684 C CA . PHE A 1 85 ? -2.118 -8.976 0.549 1.00 86.94 85 PHE A CA 1
ATOM 685 C C . PHE A 1 85 ? -2.374 -10.448 0.888 1.00 86.94 85 PHE A C 1
ATOM 687 O O . PHE A 1 85 ? -1.777 -10.975 1.819 1.00 86.94 85 PHE A O 1
ATOM 694 N N . LEU A 1 86 ? -3.173 -11.140 0.071 1.00 87.56 86 LEU A N 1
ATOM 695 C CA . LEU A 1 86 ? -3.489 -12.558 0.260 1.00 87.56 86 LEU A CA 1
ATOM 696 C C . LEU A 1 86 ? -2.253 -13.460 0.185 1.00 87.56 86 LEU A C 1
ATOM 698 O O . LEU A 1 86 ? -2.129 -14.387 0.981 1.00 87.56 86 LEU A O 1
ATOM 702 N N . TYR A 1 87 ? -1.345 -13.196 -0.757 1.00 84.94 87 TYR A N 1
ATOM 703 C CA . TYR A 1 87 ? -0.124 -13.983 -0.926 1.00 84.94 87 TYR A CA 1
ATOM 704 C C . TYR A 1 87 ? 0.773 -13.926 0.316 1.00 84.94 87 TYR A C 1
ATOM 706 O O . TYR A 1 87 ? 1.194 -14.967 0.817 1.00 84.94 87 TYR A O 1
ATOM 714 N N . TYR A 1 88 ? 1.032 -12.730 0.846 1.00 84.25 88 TYR A N 1
ATOM 715 C CA . TYR A 1 88 ? 1.881 -12.586 2.028 1.00 84.25 88 TYR A CA 1
ATOM 716 C C . TYR A 1 88 ? 1.175 -13.031 3.309 1.00 84.25 88 TYR A C 1
ATOM 718 O O . TYR A 1 88 ? 1.806 -13.674 4.139 1.00 84.25 88 TYR A O 1
ATOM 726 N N . SER A 1 89 ? -0.136 -12.804 3.438 1.00 85.56 89 SER A N 1
ATOM 727 C CA . SER A 1 89 ? -0.923 -13.386 4.532 1.00 85.56 89 SER A CA 1
ATOM 728 C C . SER A 1 89 ? -0.863 -14.919 4.538 1.00 85.56 89 SER A C 1
ATOM 730 O O . SER A 1 89 ? -0.747 -15.519 5.602 1.00 85.56 89 SER A O 1
ATOM 732 N N . TYR A 1 90 ? -0.886 -15.559 3.364 1.00 86.25 90 TYR A N 1
ATOM 733 C CA . TYR A 1 90 ? -0.734 -17.010 3.242 1.00 86.25 90 TYR A CA 1
ATOM 734 C C . TYR A 1 90 ? 0.665 -17.489 3.653 1.00 86.25 90 TYR A C 1
ATOM 736 O O . TYR A 1 90 ? 0.772 -18.453 4.407 1.00 86.25 90 TYR A O 1
ATOM 744 N N . ILE A 1 91 ? 1.728 -16.818 3.194 1.00 84.06 91 ILE A N 1
ATOM 745 C CA . ILE A 1 91 ? 3.112 -17.171 3.559 1.00 84.06 91 ILE A CA 1
ATOM 746 C C . ILE A 1 91 ? 3.337 -17.052 5.065 1.00 84.06 91 ILE A C 1
ATOM 748 O O . ILE A 1 91 ? 3.929 -17.947 5.666 1.00 84.06 91 ILE A O 1
ATOM 752 N N . ASP A 1 92 ? 2.832 -15.977 5.667 1.00 81.00 92 ASP A N 1
ATOM 753 C CA . ASP A 1 92 ? 2.998 -15.704 7.094 1.00 81.00 92 ASP A CA 1
ATOM 754 C C . ASP A 1 92 ? 2.001 -16.510 7.958 1.00 81.00 92 ASP A C 1
ATOM 756 O O . ASP A 1 92 ? 2.029 -16.425 9.184 1.00 81.00 92 ASP A O 1
ATOM 760 N N . ASN A 1 93 ? 1.132 -17.321 7.334 1.00 83.69 93 ASN A N 1
ATOM 761 C CA . ASN A 1 93 ? 0.079 -18.115 7.975 1.00 83.69 93 ASN A CA 1
ATOM 762 C C . ASN A 1 93 ? -0.854 -17.276 8.873 1.00 83.69 93 ASN A C 1
ATOM 764 O O . ASN A 1 93 ? -1.223 -17.685 9.977 1.00 83.69 93 ASN A O 1
ATOM 768 N N . VAL A 1 94 ? -1.240 -16.088 8.396 1.00 82.31 94 VAL A N 1
ATOM 769 C CA . VAL A 1 94 ? -2.101 -15.146 9.123 1.00 82.31 94 VAL A CA 1
ATOM 770 C C . VAL A 1 94 ? -3.407 -14.930 8.374 1.00 82.31 94 VAL A C 1
ATOM 772 O O . VAL A 1 94 ? -3.425 -14.636 7.181 1.00 82.31 94 VAL A O 1
ATOM 775 N N . VAL A 1 95 ? -4.527 -15.031 9.089 1.00 82.44 95 VAL A N 1
ATOM 776 C CA . VAL A 1 95 ? -5.855 -14.722 8.547 1.00 82.44 95 VAL A CA 1
ATOM 777 C C . VAL A 1 95 ? -6.263 -13.333 9.015 1.00 82.44 95 VAL A C 1
ATOM 779 O O . VAL A 1 95 ? -6.634 -13.141 10.169 1.00 82.44 95 VAL A O 1
ATOM 782 N N . LEU A 1 96 ? -6.193 -12.366 8.100 1.00 83.25 96 LEU A N 1
ATOM 783 C CA . LEU A 1 96 ? -6.585 -10.979 8.338 1.00 83.25 96 LEU A CA 1
ATOM 784 C C . LEU A 1 96 ? -7.913 -10.677 7.625 1.00 83.25 96 LEU A C 1
ATOM 786 O O . LEU A 1 96 ? -7.932 -10.586 6.388 1.00 83.25 96 LEU A O 1
ATOM 790 N N . PRO A 1 97 ? -9.029 -10.523 8.365 1.00 87.88 97 PRO A N 1
ATOM 791 C CA . PRO A 1 97 ? -10.283 -10.050 7.794 1.00 87.88 97 PRO A CA 1
ATOM 792 C C . PRO A 1 97 ? -10.070 -8.662 7.190 1.00 87.88 97 PRO A C 1
ATOM 794 O O . PRO A 1 97 ? -9.611 -7.750 7.873 1.00 87.88 97 PRO A O 1
ATOM 797 N N . HIS A 1 98 ? -10.384 -8.504 5.907 1.00 91.56 98 HIS A N 1
ATOM 798 C CA . HIS A 1 98 ? -10.193 -7.246 5.195 1.00 91.56 98 HIS A CA 1
ATOM 799 C C . HIS A 1 98 ? -11.370 -6.944 4.275 1.00 91.56 98 HIS A C 1
ATOM 801 O O . HIS A 1 98 ? -12.007 -7.847 3.729 1.00 91.56 98 HIS A O 1
ATOM 807 N N . GLU A 1 99 ? -11.624 -5.658 4.074 1.00 93.12 99 GLU A N 1
ATOM 808 C CA . GLU A 1 99 ? -12.566 -5.146 3.091 1.00 93.12 99 GLU A CA 1
ATOM 809 C C . GLU A 1 99 ? -11.804 -4.617 1.876 1.00 93.12 99 GLU A C 1
ATOM 811 O O . GLU A 1 99 ? -10.808 -3.901 2.004 1.00 93.12 99 GLU A O 1
ATOM 816 N N . VAL A 1 100 ? -12.281 -4.964 0.681 1.00 91.56 100 VAL A N 1
ATOM 817 C CA . VAL A 1 100 ? -11.714 -4.442 -0.563 1.00 91.56 100 VAL A CA 1
ATOM 818 C C . VAL A 1 100 ? -12.428 -3.145 -0.935 1.00 91.56 100 VAL A C 1
ATOM 820 O O . VAL A 1 100 ? -13.644 -3.147 -1.125 1.00 91.56 100 VAL A O 1
ATOM 823 N N . VAL A 1 101 ? -11.680 -2.050 -1.062 1.00 90.69 101 VAL A N 1
ATOM 824 C CA . VAL A 1 101 ? -12.206 -0.712 -1.395 1.00 90.69 101 VAL A CA 1
ATOM 825 C C . VAL A 1 101 ? -11.685 -0.245 -2.746 1.00 90.69 101 VAL A C 1
ATOM 827 O O . VAL A 1 101 ? -10.479 -0.139 -2.948 1.00 90.69 101 VAL A O 1
ATOM 830 N N . ASP A 1 102 ? -12.599 0.024 -3.676 1.00 85.75 102 ASP A N 1
ATOM 831 C CA . ASP A 1 102 ? -12.265 0.501 -5.019 1.00 85.75 102 ASP A CA 1
ATOM 832 C C . ASP A 1 102 ? -11.632 1.896 -4.959 1.00 85.75 102 ASP A C 1
ATOM 834 O O . ASP A 1 102 ? -12.225 2.818 -4.416 1.00 85.75 102 ASP A O 1
ATOM 838 N N . LEU A 1 103 ? -10.448 2.077 -5.547 1.00 79.81 103 LEU A N 1
ATOM 839 C CA . LEU A 1 103 ? -9.774 3.380 -5.590 1.00 79.81 103 LEU A CA 1
ATOM 840 C C . LEU A 1 103 ? -10.486 4.390 -6.500 1.00 79.81 103 LEU A C 1
ATOM 842 O O . LEU A 1 103 ? -10.241 5.586 -6.374 1.00 79.81 103 LEU A O 1
ATOM 846 N N . ASN A 1 104 ? -11.376 3.927 -7.386 1.00 79.31 104 ASN A N 1
ATOM 847 C CA . ASN A 1 104 ? -12.244 4.793 -8.184 1.00 79.31 104 ASN A CA 1
ATOM 848 C C . ASN A 1 104 ? -13.442 5.332 -7.386 1.00 79.31 104 ASN A C 1
ATOM 850 O O . ASN A 1 104 ? -14.226 6.120 -7.917 1.00 79.31 104 ASN A O 1
ATOM 854 N N . MET A 1 105 ? -13.629 4.895 -6.135 1.00 75.25 105 MET A N 1
ATOM 855 C CA . MET A 1 105 ? -14.655 5.457 -5.264 1.00 75.25 105 MET A CA 1
ATOM 856 C C . MET A 1 105 ? -14.313 6.903 -4.891 1.00 75.25 105 MET A C 1
ATOM 858 O O . MET A 1 105 ? -13.145 7.252 -4.727 1.00 75.25 105 MET A O 1
ATOM 862 N N . ASP A 1 106 ? -15.341 7.733 -4.695 1.00 83.38 106 ASP A N 1
ATOM 863 C CA . ASP A 1 106 ? -15.170 9.064 -4.107 1.00 83.38 106 ASP A CA 1
ATOM 864 C C . ASP A 1 106 ? -14.424 8.934 -2.768 1.00 83.38 106 ASP A C 1
ATOM 866 O O . ASP A 1 106 ? -14.809 8.136 -1.906 1.00 83.38 106 ASP A O 1
ATOM 870 N N . ILE A 1 107 ? -13.365 9.723 -2.579 1.00 87.31 107 ILE A N 1
ATOM 871 C CA . ILE A 1 107 ? -12.566 9.727 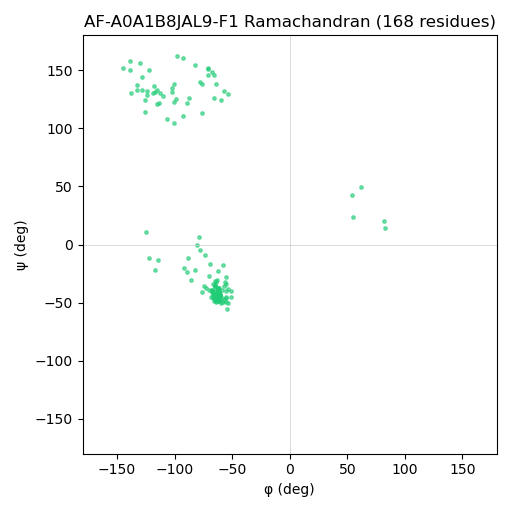-1.352 1.00 87.31 107 ILE A CA 1
ATOM 872 C C . ILE A 1 107 ? -13.428 9.983 -0.105 1.00 87.31 107 ILE A C 1
ATOM 874 O O . ILE A 1 107 ? -13.133 9.458 0.968 1.00 87.31 107 ILE A O 1
ATOM 878 N N . LYS A 1 108 ? -14.554 10.694 -0.253 1.00 87.75 108 LYS A N 1
ATOM 879 C CA . LYS A 1 108 ? -15.546 10.900 0.813 1.00 87.75 108 LYS A CA 1
ATOM 880 C C . LYS A 1 108 ? -16.235 9.608 1.243 1.00 87.75 108 LYS A C 1
ATOM 882 O O . LYS A 1 108 ? -16.533 9.427 2.421 1.00 87.75 108 LYS A O 1
ATOM 887 N N . LEU A 1 109 ? -16.491 8.684 0.316 1.00 89.38 109 LEU A N 1
ATOM 888 C CA . LEU A 1 109 ? -17.048 7.374 0.661 1.00 89.38 109 LEU A CA 1
ATOM 889 C C . LEU A 1 109 ? -16.035 6.556 1.466 1.00 89.38 109 LEU A C 1
ATOM 891 O O . LEU A 1 109 ? -16.421 5.895 2.430 1.00 89.38 109 LEU A O 1
ATOM 895 N N . LEU A 1 110 ? -14.750 6.620 1.100 1.00 91.50 110 LEU A N 1
ATOM 896 C CA . LEU A 1 110 ? -13.681 5.960 1.851 1.00 91.50 110 LEU A CA 1
ATOM 897 C C . LEU A 1 110 ? -13.564 6.562 3.258 1.00 91.50 110 LEU A C 1
ATOM 899 O O . LEU A 1 110 ? -13.553 5.822 4.240 1.00 91.50 110 LEU A O 1
ATOM 903 N N . GLN A 1 111 ? -13.580 7.893 3.357 1.00 92.62 111 GLN A N 1
ATOM 904 C CA . GLN A 1 111 ? -13.592 8.625 4.622 1.00 92.62 111 GLN A CA 1
ATOM 905 C C . GLN A 1 111 ? -14.735 8.163 5.534 1.00 92.62 111 GLN A C 1
ATOM 907 O O . GLN A 1 111 ? -14.488 7.805 6.683 1.00 92.62 111 GLN A O 1
ATOM 912 N N . ASN A 1 112 ? -15.967 8.102 5.017 1.00 93.06 112 ASN A N 1
ATOM 913 C CA . ASN A 1 112 ? -17.135 7.678 5.791 1.00 93.06 112 ASN A CA 1
ATOM 914 C C . ASN A 1 112 ? -16.983 6.247 6.324 1.00 93.06 112 ASN A C 1
ATOM 916 O O . ASN A 1 112 ? -17.269 5.996 7.493 1.00 93.06 112 ASN A O 1
ATOM 920 N N . LYS A 1 113 ? -16.493 5.311 5.499 1.00 92.94 113 LYS A N 1
ATOM 921 C CA . LYS A 1 113 ? -16.245 3.924 5.931 1.00 92.94 113 LYS A CA 1
ATOM 922 C C . LYS A 1 113 ? -15.191 3.849 7.033 1.00 92.94 113 LYS A C 1
ATOM 924 O O . LYS A 1 113 ? -15.390 3.157 8.031 1.00 92.94 113 LYS A O 1
ATOM 929 N N . MET A 1 114 ? -14.089 4.579 6.872 1.00 94.06 114 MET A N 1
ATOM 930 C CA . MET A 1 114 ? -13.009 4.616 7.859 1.00 94.06 114 MET A CA 1
ATOM 931 C C . MET A 1 114 ? -13.477 5.251 9.174 1.00 94.06 114 MET A C 1
ATOM 933 O O . MET A 1 114 ? -13.209 4.708 10.243 1.00 94.06 114 MET A O 1
ATOM 937 N N . GLN A 1 115 ? -14.234 6.349 9.114 1.00 93.75 115 GLN A N 1
ATOM 938 C CA . GLN A 1 115 ? -14.808 6.997 10.295 1.00 93.75 115 GLN A CA 1
ATOM 939 C C . GLN A 1 115 ? -15.842 6.117 10.997 1.00 93.75 115 GLN A C 1
ATOM 941 O O . GLN A 1 115 ? -15.843 6.050 12.223 1.00 93.75 115 GLN A O 1
ATOM 946 N N . GLN A 1 116 ? -16.693 5.411 10.250 1.00 94.38 116 GLN A N 1
ATOM 947 C CA . GLN A 1 116 ? -17.664 4.481 10.825 1.00 94.38 116 GLN A CA 1
ATOM 948 C C . GLN A 1 116 ? -16.966 3.328 11.556 1.00 94.38 116 GLN A C 1
ATOM 950 O O . GLN A 1 116 ? -17.358 2.981 12.670 1.00 94.38 116 GLN A O 1
ATOM 955 N N . ALA A 1 117 ? -15.920 2.752 10.955 1.00 93.88 117 ALA A N 1
ATOM 956 C CA . ALA A 1 117 ? -15.124 1.711 11.596 1.00 93.88 117 ALA A CA 1
ATOM 957 C C . ALA A 1 117 ? -14.452 2.229 12.878 1.00 93.88 117 ALA A C 1
ATOM 959 O O . ALA A 1 117 ? -14.574 1.601 13.929 1.00 93.88 117 ALA A O 1
ATOM 960 N N . PHE A 1 118 ? -13.820 3.403 12.805 1.00 94.38 118 PHE A N 1
ATOM 961 C CA . PHE A 1 118 ? -13.144 4.033 13.938 1.00 94.38 118 PHE A CA 1
ATOM 962 C C . PHE A 1 118 ? -14.111 4.406 15.072 1.00 94.38 118 PHE A C 1
ATOM 964 O O . PHE A 1 118 ? -13.857 4.114 16.237 1.00 94.38 118 PHE A O 1
ATOM 971 N N . GLY A 1 119 ? -15.275 4.976 14.747 1.00 91.50 119 GLY A N 1
ATOM 972 C CA . GLY A 1 119 ? -16.330 5.294 15.716 1.00 91.50 119 GLY A CA 1
ATOM 973 C C . GLY A 1 119 ? -16.909 4.060 16.420 1.00 91.50 119 GLY A C 1
ATOM 974 O O . GLY A 1 119 ? -17.415 4.170 17.533 1.00 91.50 119 GLY A O 1
ATOM 975 N N . GLY A 1 120 ? -16.782 2.878 15.809 1.00 90.12 120 GLY A N 1
ATOM 976 C CA . GLY A 1 120 ? -17.102 1.584 16.416 1.00 90.12 120 GLY A CA 1
ATOM 977 C C . GLY A 1 120 ? -16.032 1.037 17.371 1.00 90.12 120 GLY A C 1
ATOM 978 O O . GLY A 1 120 ? -16.153 -0.108 17.802 1.00 90.12 120 GLY A O 1
ATOM 979 N N . GLY A 1 121 ? -14.984 1.809 17.681 1.00 88.44 121 GLY A N 1
ATOM 980 C CA . GLY A 1 121 ? -13.899 1.410 18.585 1.00 88.44 121 GLY A CA 1
ATOM 981 C C . GLY A 1 121 ? -12.822 0.539 17.932 1.00 88.44 121 GLY A C 1
ATOM 982 O O . GLY A 1 121 ? -12.125 -0.200 18.630 1.00 88.44 121 GLY A O 1
ATOM 983 N N . LYS A 1 122 ? -12.719 0.562 16.598 1.00 93.00 122 LYS A N 1
ATOM 984 C CA . LYS A 1 122 ? -11.748 -0.232 15.835 1.00 93.00 122 LYS A CA 1
ATOM 985 C C . LYS A 1 122 ? -10.565 0.632 15.421 1.00 93.00 122 LYS A C 1
ATOM 987 O O . LYS A 1 122 ? -10.760 1.731 14.905 1.00 93.00 122 LYS A O 1
ATOM 992 N N . ASN A 1 123 ? -9.345 0.104 15.518 1.00 94.00 123 ASN A N 1
ATOM 993 C CA . ASN A 1 123 ? -8.238 0.719 14.787 1.00 94.00 123 ASN A CA 1
ATOM 994 C C . ASN A 1 123 ? -8.420 0.448 13.291 1.00 94.00 123 ASN A C 1
ATOM 996 O O . ASN A 1 123 ? -8.927 -0.605 12.897 1.00 94.00 123 ASN A O 1
ATOM 1000 N N . VAL A 1 124 ? -8.009 1.397 12.459 1.00 95.56 124 VAL A N 1
ATOM 1001 C CA . VAL A 1 124 ? -8.175 1.333 11.009 1.00 95.56 124 VAL A CA 1
ATOM 1002 C C . VAL A 1 124 ? -6.814 1.201 10.341 1.00 95.56 124 VAL A C 1
ATOM 1004 O O . VAL A 1 124 ? -5.899 1.980 10.603 1.00 95.56 124 VAL A O 1
ATOM 1007 N N . TRP A 1 125 ? -6.703 0.231 9.442 1.00 95.50 125 TRP A N 1
ATOM 1008 C CA . TRP A 1 125 ? -5.538 -0.007 8.602 1.00 95.50 125 TRP A CA 1
ATOM 1009 C C . TRP A 1 125 ? -5.942 0.150 7.141 1.00 95.50 125 TRP A C 1
ATOM 1011 O O . TRP A 1 125 ? -6.981 -0.360 6.727 1.00 95.50 125 TRP A O 1
ATOM 1021 N N . PHE A 1 126 ? -5.122 0.829 6.350 1.00 94.75 126 PHE A N 1
ATOM 1022 C CA . PHE A 1 126 ? -5.332 0.995 4.917 1.00 94.75 126 PHE A CA 1
ATOM 1023 C C . PHE A 1 126 ? -4.039 0.696 4.166 1.00 94.75 126 PHE A C 1
ATOM 1025 O O . PHE A 1 126 ? -2.975 1.188 4.545 1.00 94.75 126 PHE A O 1
ATOM 1032 N N . ILE A 1 127 ? -4.124 -0.103 3.101 1.00 92.62 127 ILE A N 1
ATOM 1033 C CA . ILE A 1 127 ? -2.987 -0.388 2.224 1.00 92.62 127 ILE A CA 1
ATOM 1034 C C . ILE A 1 127 ? -3.406 -0.356 0.752 1.00 92.62 127 ILE A C 1
ATOM 1036 O O . ILE A 1 127 ? -4.379 -0.997 0.340 1.00 92.62 127 ILE A O 1
ATOM 1040 N N . THR A 1 128 ? -2.645 0.380 -0.056 1.00 91.31 128 THR A N 1
ATOM 1041 C CA . THR A 1 128 ? -2.819 0.425 -1.508 1.00 91.31 128 THR A CA 1
ATOM 1042 C C . THR A 1 128 ? -1.487 0.551 -2.249 1.00 91.31 128 THR A C 1
ATOM 1044 O O . THR A 1 128 ? -0.507 1.087 -1.731 1.00 91.31 128 THR A O 1
ATOM 1047 N N . ILE A 1 129 ? -1.464 0.038 -3.477 1.00 87.06 129 ILE A N 1
ATOM 1048 C CA . ILE A 1 129 ? -0.392 0.180 -4.461 1.00 87.06 129 ILE A CA 1
ATOM 1049 C C . ILE A 1 129 ? -1.011 0.631 -5.785 1.00 87.06 129 ILE A C 1
ATOM 1051 O O . ILE A 1 129 ? -2.173 0.324 -6.062 1.00 87.06 129 ILE A O 1
ATOM 1055 N N . ASN A 1 130 ? -0.212 1.265 -6.643 1.00 82.00 130 ASN A N 1
ATOM 1056 C CA . ASN A 1 130 ? -0.641 1.736 -7.968 1.00 82.00 130 ASN A CA 1
ATOM 1057 C C . ASN A 1 130 ? -1.773 2.780 -7.913 1.00 82.00 130 ASN A C 1
ATOM 1059 O O . ASN A 1 130 ? -2.778 2.660 -8.611 1.00 82.00 130 ASN A O 1
ATOM 1063 N N . HIS A 1 131 ? -1.603 3.811 -7.090 1.00 85.38 131 HIS A N 1
ATOM 1064 C CA . HIS A 1 131 ? -2.457 5.002 -7.042 1.00 85.38 131 HIS A CA 1
ATOM 1065 C C . HIS A 1 131 ? -1.840 6.168 -7.833 1.00 85.38 131 HIS A C 1
ATOM 1067 O O . HIS A 1 131 ? -0.641 6.170 -8.125 1.00 85.38 131 HIS A O 1
ATOM 1073 N N . THR A 1 132 ? -2.646 7.176 -8.178 1.00 86.56 132 THR A N 1
ATOM 1074 C CA . THR A 1 132 ? -2.127 8.412 -8.788 1.00 86.56 132 THR A CA 1
ATOM 1075 C C . THR A 1 132 ? -1.586 9.371 -7.718 1.00 86.56 132 THR A C 1
ATOM 1077 O O . THR A 1 132 ? -2.037 9.324 -6.568 1.00 86.56 132 THR A O 1
ATOM 1080 N N . PRO A 1 133 ? -0.637 10.265 -8.055 1.00 87.81 133 PRO A N 1
ATOM 1081 C CA . PRO A 1 133 ? -0.134 11.271 -7.117 1.00 87.81 133 PRO A CA 1
ATOM 1082 C C . PRO A 1 133 ? -1.228 12.182 -6.541 1.00 87.81 133 PRO A C 1
ATOM 1084 O O . PRO A 1 133 ? -1.161 12.560 -5.373 1.00 87.81 133 PRO A O 1
ATOM 1087 N N . GLU A 1 134 ? -2.244 12.515 -7.339 1.00 89.31 134 GLU A N 1
ATOM 1088 C CA . GLU A 1 134 ? -3.391 13.319 -6.907 1.00 89.31 134 GLU A CA 1
ATOM 1089 C C . GLU A 1 134 ? -4.192 12.572 -5.840 1.00 89.31 134 GLU A C 1
ATOM 1091 O O . GLU A 1 134 ? -4.428 13.106 -4.760 1.00 89.31 134 GLU A O 1
ATOM 1096 N N . TRP A 1 135 ? -4.494 11.295 -6.087 1.00 89.19 135 TRP A N 1
ATOM 10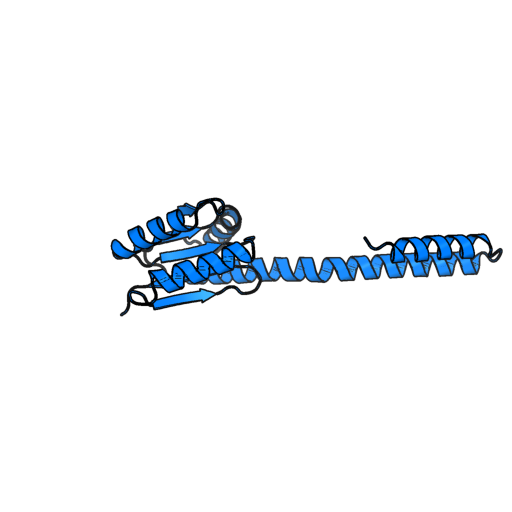97 C CA . TRP A 1 135 ? -5.218 10.457 -5.135 1.00 89.19 135 TRP A CA 1
ATOM 1098 C C . TRP A 1 135 ? -4.453 10.301 -3.815 1.00 89.19 135 TRP A C 1
ATOM 1100 O O . TRP A 1 135 ? -5.043 10.365 -2.739 1.00 89.19 135 TRP A O 1
ATOM 1110 N N . GLN A 1 136 ? -3.124 10.150 -3.874 1.00 91.56 136 GLN A N 1
ATOM 1111 C CA . GLN A 1 136 ? -2.277 10.117 -2.678 1.00 91.56 136 GLN A CA 1
ATOM 1112 C C . GLN A 1 136 ? -2.412 11.390 -1.848 1.00 91.56 136 GLN A C 1
ATOM 1114 O O . GLN A 1 136 ? -2.516 11.319 -0.623 1.00 91.56 136 GLN A O 1
ATOM 1119 N N . LYS A 1 137 ? -2.377 12.550 -2.506 1.00 92.31 137 LYS A N 1
ATOM 1120 C CA . LYS A 1 137 ? -2.500 13.841 -1.834 1.00 92.31 137 LYS A CA 1
ATOM 1121 C C . LYS A 1 137 ? -3.867 13.968 -1.164 1.00 92.31 137 LYS A C 1
ATOM 1123 O O . LYS A 1 137 ? -3.916 14.273 0.027 1.00 92.31 137 LYS A O 1
ATOM 1128 N N . ASP A 1 138 ? -4.933 13.660 -1.896 1.00 92.31 138 ASP A N 1
ATOM 1129 C CA . ASP A 1 138 ? -6.307 13.727 -1.396 1.00 92.31 138 ASP A CA 1
ATOM 1130 C C . ASP A 1 138 ? -6.520 12.764 -0.215 1.00 92.31 138 ASP A C 1
ATOM 1132 O O . ASP A 1 138 ? -7.173 13.108 0.769 1.00 92.31 138 ASP A O 1
ATOM 1136 N N . PHE A 1 139 ? -5.910 11.576 -0.260 1.00 93.00 139 PHE A N 1
ATOM 1137 C CA . PHE A 1 139 ? -5.948 10.609 0.836 1.00 93.00 139 PHE A CA 1
ATOM 1138 C C . PHE A 1 139 ? -5.237 11.118 2.092 1.00 93.00 139 PHE A C 1
ATOM 1140 O O . PHE A 1 139 ? -5.792 11.031 3.188 1.00 93.00 139 PHE A O 1
ATOM 1147 N N . ILE A 1 140 ? -4.030 11.672 1.955 1.00 93.62 140 ILE A N 1
ATOM 1148 C CA . ILE A 1 140 ? -3.278 12.225 3.092 1.00 93.62 140 ILE A CA 1
ATOM 1149 C C . ILE A 1 140 ? -4.041 13.395 3.720 1.00 93.62 140 ILE A C 1
ATOM 1151 O O . ILE A 1 140 ? -4.141 13.477 4.944 1.00 93.62 140 ILE A O 1
ATOM 1155 N N . GLU A 1 141 ? -4.605 14.278 2.894 1.00 94.25 141 GLU A N 1
ATOM 1156 C CA . GLU A 1 141 ? -5.413 15.409 3.352 1.00 94.25 141 GLU A CA 1
ATOM 1157 C C . GLU A 1 141 ? -6.690 14.941 4.064 1.00 94.25 141 GLU A C 1
ATOM 1159 O O . GLU A 1 141 ? -7.033 15.451 5.136 1.00 94.25 141 GLU A O 1
ATOM 1164 N N . MET A 1 142 ? -7.359 13.917 3.531 1.00 94.19 142 MET A N 1
ATOM 1165 C CA . MET A 1 142 ? -8.530 13.299 4.152 1.00 94.19 142 MET A CA 1
ATOM 1166 C C . MET A 1 142 ? -8.195 12.692 5.517 1.00 94.19 142 MET A C 1
ATOM 1168 O O . MET A 1 142 ? -8.900 12.971 6.490 1.00 94.19 142 MET A O 1
ATOM 1172 N N . VAL A 1 143 ? -7.111 11.913 5.625 1.00 94.00 143 VAL A N 1
ATOM 1173 C CA . VAL A 1 143 ? -6.714 11.305 6.903 1.00 94.00 143 VAL A CA 1
ATOM 1174 C C . VAL A 1 143 ? -6.327 12.386 7.914 1.00 94.00 143 VAL A C 1
ATOM 1176 O O . VAL A 1 143 ? -6.802 12.362 9.050 1.00 94.00 143 VAL A O 1
ATOM 1179 N N . GLY A 1 144 ? -5.529 13.371 7.493 1.00 92.38 144 GLY A N 1
ATOM 1180 C CA . GLY A 1 144 ? -5.111 14.483 8.342 1.00 92.38 144 GLY A CA 1
ATOM 1181 C C . GLY A 1 144 ? -6.294 15.293 8.870 1.00 92.38 144 GLY A C 1
ATOM 1182 O O . GLY A 1 144 ? -6.416 15.481 10.075 1.00 92.38 144 GLY A O 1
ATOM 1183 N N . SER A 1 145 ? -7.206 15.718 7.997 1.00 91.75 145 SER A N 1
ATOM 1184 C CA . SER A 1 145 ? -8.377 16.516 8.392 1.00 91.75 145 SER A CA 1
ATOM 1185 C C . SER A 1 145 ? -9.377 15.745 9.259 1.00 91.75 145 SER A C 1
ATOM 1187 O O . SER A 1 145 ? -9.993 16.325 10.153 1.00 91.75 145 SER A O 1
ATOM 1189 N N . SER A 1 146 ? -9.535 14.441 9.021 1.00 91.69 146 SER A N 1
ATOM 1190 C CA . SER A 1 146 ? -10.559 13.626 9.684 1.00 91.69 146 SER A CA 1
ATOM 1191 C C . SER A 1 146 ? -10.125 13.063 11.031 1.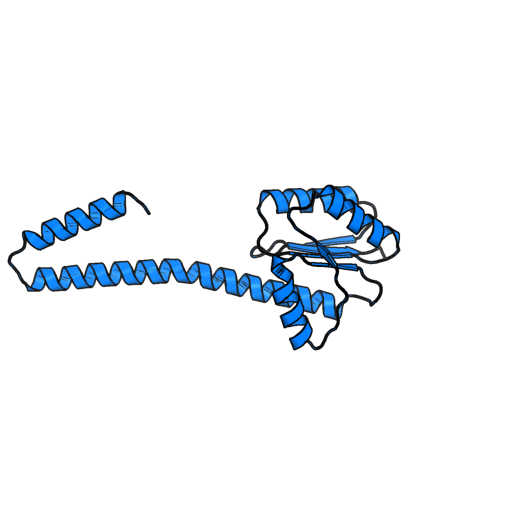00 91.69 146 SER A C 1
ATOM 1193 O O . SER A 1 146 ? -10.977 12.843 11.891 1.00 91.69 146 SER A O 1
ATOM 1195 N N . PHE A 1 147 ? -8.830 12.792 11.214 1.00 92.19 147 PHE A N 1
ATOM 1196 C CA . PHE A 1 147 ? -8.356 11.989 12.341 1.00 92.19 147 PHE A CA 1
ATOM 1197 C C . PHE A 1 147 ? -7.334 12.692 13.241 1.00 92.19 147 PHE A C 1
ATOM 1199 O O . PHE A 1 147 ? -7.126 12.221 14.358 1.00 92.19 147 PHE A O 1
ATOM 1206 N N . SER A 1 148 ? -6.760 13.841 12.850 1.00 88.81 148 SER A N 1
ATOM 1207 C CA . SER A 1 148 ? -5.671 14.486 13.612 1.00 88.81 148 SER A CA 1
ATOM 1208 C C . SER A 1 148 ? -5.987 14.784 15.073 1.00 88.81 148 SER A C 1
ATOM 1210 O O . SER A 1 148 ? -5.114 14.724 15.939 1.00 88.81 148 SER A O 1
ATOM 1212 N N . ASN A 1 149 ? -7.243 15.109 15.366 1.00 87.38 149 ASN A N 1
ATOM 1213 C CA . ASN A 1 149 ? -7.648 15.504 16.710 1.00 87.38 149 ASN A CA 1
ATOM 1214 C C . ASN A 1 149 ? -8.063 14.299 17.567 1.00 87.38 149 ASN A C 1
ATOM 1216 O O . ASN A 1 149 ? -7.960 14.357 18.794 1.00 87.38 149 ASN A O 1
ATOM 1220 N N . ILE A 1 150 ? -8.472 13.195 16.935 1.00 88.88 150 ILE A N 1
ATOM 1221 C CA . ILE A 1 150 ? -9.173 12.074 17.585 1.00 88.88 150 ILE A CA 1
ATOM 1222 C C . ILE A 1 150 ? -8.383 10.759 17.600 1.00 88.88 150 ILE A C 1
ATOM 1224 O O . ILE A 1 150 ? -8.756 9.845 18.333 1.00 88.88 150 ILE A O 1
ATOM 1228 N N . ALA A 1 151 ? -7.303 10.656 16.828 1.00 92.38 151 ALA A N 1
ATOM 1229 C CA . ALA A 1 151 ? -6.521 9.436 16.671 1.00 92.38 151 ALA A CA 1
ATOM 1230 C C . ALA A 1 151 ? -5.018 9.730 16.655 1.00 92.38 151 ALA A C 1
ATOM 1232 O O . ALA A 1 151 ? -4.598 10.837 16.314 1.00 92.38 151 ALA A O 1
ATOM 1233 N N . ASP A 1 152 ? -4.224 8.713 16.970 1.00 92.19 152 ASP A N 1
ATOM 1234 C CA . ASP A 1 152 ? -2.823 8.651 16.570 1.00 92.19 152 ASP A CA 1
ATOM 1235 C C . ASP A 1 152 ? -2.770 7.999 15.188 1.00 92.19 152 ASP A C 1
ATOM 1237 O O . ASP A 1 152 ? -3.321 6.911 14.994 1.00 92.19 152 ASP A O 1
ATOM 1241 N N . PHE A 1 153 ? -2.143 8.655 14.211 1.00 92.31 153 PHE A N 1
ATOM 1242 C CA . PHE A 1 153 ? -2.060 8.121 12.856 1.00 92.31 153 PHE A CA 1
ATOM 1243 C C . PHE A 1 153 ? -0.628 8.092 12.319 1.00 92.31 153 PHE A C 1
ATOM 1245 O O . PHE A 1 153 ? 0.182 8.979 12.579 1.00 92.31 153 PHE A O 1
ATOM 1252 N N . GLU A 1 154 ? -0.333 7.051 11.547 1.00 92.81 154 GLU A N 1
ATOM 1253 C CA . GLU A 1 154 ? 0.928 6.836 10.843 1.00 92.81 154 GLU A CA 1
ATOM 1254 C C . GLU A 1 154 ? 0.612 6.665 9.359 1.00 92.81 154 GLU A C 1
ATOM 1256 O O . GLU A 1 154 ? -0.246 5.855 9.009 1.00 92.81 154 GLU A O 1
ATOM 1261 N N . ILE A 1 155 ? 1.289 7.421 8.492 1.00 92.88 155 ILE A N 1
ATOM 1262 C CA . ILE A 1 155 ? 1.168 7.293 7.037 1.00 92.88 155 ILE A CA 1
ATOM 1263 C C . ILE A 1 155 ? 2.564 7.088 6.452 1.00 92.88 155 ILE A C 1
ATOM 1265 O O . ILE A 1 155 ? 3.451 7.918 6.647 1.00 92.88 155 ILE A O 1
ATOM 1269 N N . ASP A 1 156 ? 2.739 6.009 5.697 1.00 91.75 156 ASP A N 1
ATOM 1270 C CA . ASP A 1 156 ? 3.927 5.739 4.893 1.00 91.75 156 ASP A CA 1
ATOM 1271 C C . ASP A 1 156 ? 3.540 5.738 3.411 1.00 91.75 156 ASP A C 1
ATOM 1273 O O . ASP A 1 156 ? 2.528 5.161 3.023 1.00 91.75 156 ASP A O 1
ATOM 1277 N N . THR A 1 157 ? 4.327 6.430 2.591 1.00 89.12 157 THR A N 1
ATOM 1278 C CA . THR A 1 157 ? 4.088 6.595 1.143 1.00 89.12 157 THR A CA 1
ATOM 1279 C C . THR A 1 157 ? 5.284 6.150 0.298 1.00 89.12 157 THR A C 1
ATOM 1281 O O . THR A 1 157 ? 5.376 6.454 -0.897 1.00 89.12 157 THR A O 1
ATOM 1284 N N . ARG A 1 158 ? 6.264 5.486 0.922 1.00 83.56 158 ARG A N 1
ATOM 1285 C CA . ARG A 1 158 ? 7.527 5.137 0.274 1.00 83.56 158 ARG A CA 1
ATOM 1286 C C . ARG A 1 158 ? 7.331 4.139 -0.858 1.00 83.56 158 ARG A C 1
ATOM 1288 O O . ARG A 1 158 ? 6.477 3.258 -0.820 1.00 83.56 158 ARG A O 1
ATOM 1295 N N . ASP A 1 159 ? 8.173 4.299 -1.877 1.00 77.75 159 ASP A N 1
ATOM 1296 C CA . ASP A 1 159 ? 8.276 3.404 -3.029 1.00 77.75 159 ASP A CA 1
ATOM 1297 C C . ASP A 1 159 ? 6.948 3.165 -3.775 1.00 77.75 159 ASP A C 1
ATOM 1299 O O . ASP A 1 159 ? 6.816 2.167 -4.471 1.00 77.75 159 ASP A O 1
ATOM 1303 N N . GLY A 1 160 ? 5.966 4.072 -3.680 1.00 78.00 160 GLY A N 1
ATOM 1304 C CA . GLY A 1 160 ? 4.682 3.955 -4.388 1.00 78.00 160 GLY A CA 1
ATOM 1305 C C . GLY A 1 160 ? 3.643 3.063 -3.697 1.00 78.00 160 GLY A C 1
ATOM 1306 O O . GLY A 1 160 ? 2.647 2.694 -4.321 1.00 78.00 160 GLY A O 1
ATOM 1307 N N . VAL A 1 161 ? 3.859 2.724 -2.425 1.00 86.88 161 VAL A N 1
ATOM 1308 C CA . VAL A 1 161 ? 2.870 2.081 -1.549 1.00 86.88 161 VAL A CA 1
ATOM 1309 C C . VAL A 1 161 ? 2.308 3.145 -0.615 1.00 86.88 161 VAL A C 1
ATOM 1311 O O . VAL A 1 161 ? 3.084 3.876 -0.013 1.00 86.88 161 VAL A O 1
ATOM 1314 N N . ILE A 1 162 ? 0.986 3.234 -0.474 1.00 91.75 162 ILE A N 1
ATOM 1315 C CA . ILE A 1 162 ? 0.370 3.971 0.635 1.00 91.75 162 ILE A CA 1
ATOM 1316 C C . ILE A 1 162 ? -0.012 2.962 1.702 1.00 91.75 162 ILE A C 1
ATOM 1318 O O . ILE A 1 162 ? -0.768 2.022 1.454 1.00 91.75 162 ILE A O 1
ATOM 1322 N N . PHE A 1 163 ? 0.477 3.212 2.903 1.00 93.56 163 PHE A N 1
ATOM 1323 C CA . PHE A 1 163 ? 0.081 2.538 4.117 1.00 93.56 163 PHE A CA 1
ATOM 1324 C C . PHE A 1 163 ? -0.383 3.585 5.121 1.00 93.56 163 PHE A C 1
ATOM 1326 O O . PHE A 1 163 ? 0.309 4.576 5.341 1.00 93.56 163 PHE A O 1
ATOM 1333 N N . ALA A 1 164 ? -1.538 3.363 5.740 1.00 94.50 164 ALA A N 1
ATOM 1334 C CA . ALA A 1 164 ? -1.998 4.181 6.847 1.00 94.50 164 ALA A CA 1
ATOM 1335 C C . ALA A 1 164 ? -2.492 3.317 8.003 1.00 94.50 164 ALA A C 1
ATOM 1337 O O . ALA A 1 164 ? -3.227 2.348 7.807 1.00 94.50 164 ALA A O 1
ATOM 1338 N N . ARG A 1 165 ? -2.118 3.715 9.215 1.00 95.00 165 ARG A N 1
ATOM 1339 C CA . ARG A 1 165 ? -2.650 3.201 10.472 1.00 95.00 165 ARG A CA 1
ATOM 1340 C C . ARG A 1 165 ? -3.291 4.357 11.218 1.00 95.00 165 ARG A C 1
ATOM 1342 O O . ARG A 1 165 ? -2.657 5.389 11.392 1.00 95.00 165 ARG A O 1
ATOM 1349 N N . ILE A 1 166 ? -4.513 4.168 11.689 1.00 95.12 166 ILE A N 1
ATOM 1350 C CA . ILE A 1 166 ? -5.251 5.126 12.510 1.00 95.12 166 ILE A CA 1
ATOM 1351 C C . ILE A 1 166 ? -5.685 4.377 13.764 1.00 95.12 166 ILE A C 1
ATOM 1353 O O . ILE A 1 166 ? -6.462 3.425 13.688 1.00 95.12 166 ILE A O 1
ATOM 1357 N N . ALA A 1 167 ? -5.150 4.771 14.912 1.00 93.56 167 ALA A N 1
ATOM 1358 C CA . ALA A 1 167 ? -5.367 4.102 16.184 1.00 93.56 167 ALA A CA 1
ATOM 1359 C C . ALA A 1 167 ? -5.964 5.055 17.221 1.00 93.56 167 ALA A C 1
ATOM 1361 O O . ALA A 1 167 ? -5.720 6.262 17.198 1.00 93.56 167 ALA A O 1
ATOM 1362 N N . HIS A 1 168 ? -6.748 4.512 18.148 1.00 90.25 168 HIS A N 1
ATOM 1363 C CA . HIS A 1 168 ? -7.217 5.293 19.289 1.00 90.25 168 HIS A CA 1
ATOM 1364 C C . HIS A 1 168 ? -6.029 5.715 20.162 1.00 90.25 168 HIS A C 1
ATOM 1366 O O . HIS A 1 168 ? -5.129 4.909 20.416 1.00 90.25 168 HIS A O 1
ATOM 1372 N N . LYS A 1 169 ? -6.046 6.972 20.623 1.00 84.88 169 LYS A N 1
ATOM 1373 C CA . LYS A 1 169 ? -5.060 7.486 21.581 1.00 84.88 169 LYS A CA 1
ATOM 1374 C C . LYS A 1 169 ? -5.086 6.619 22.837 1.00 84.88 169 LYS A C 1
ATOM 1376 O O . LYS A 1 169 ? -6.167 6.295 23.333 1.00 84.88 169 LYS A O 1
ATOM 1381 N N . LYS A 1 170 ? -3.905 6.214 23.298 1.00 64.81 170 LYS A N 1
ATOM 1382 C CA . LYS A 1 170 ? -3.747 5.487 24.563 1.00 64.81 170 LYS A CA 1
ATOM 1383 C C . LYS A 1 170 ? -3.899 6.407 25.764 1.00 64.81 170 LYS A C 1
ATOM 1385 O O . LYS A 1 170 ? -3.488 7.583 25.657 1.00 64.81 170 LYS A O 1
#

Foldseek 3Di:
DDPVVVVVVVVLVVVLVPDPDPVVVVVSVVVVVVVVVVVVCVVVVVVVVLVVVVLVVLLVLLVVCQVPADPLAEEEEEPQCVVSS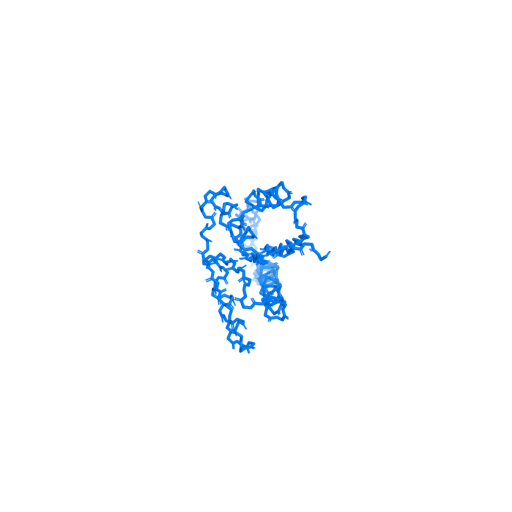VVSCVVVVHDDDYDYDYLPDDVVVVLVVCVVSVVVVHKYKYKYADDDPVSVVVNVVSCCVRQVVAWDKDWDCPSRMTIMITHGDD

Radius of gyration: 2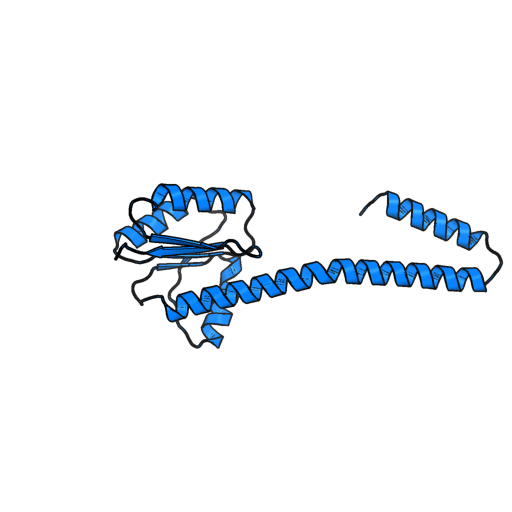4.78 Å; Cα contacts (8 Å, |Δi|>4): 179; chains: 1; bounding box: 53×35×74 Å

Nearest PDB structures (foldseek):
  7u7h-assembly3_E  TM=4.894E-01  e=1.161E-01  Alistipes finegoldii DSM 17242
  3fdb-assembly1_A-2  TM=4.463E-01  e=1.936E-01  Corynebacterium diphtheriae
  7k0m-assembly1_A  TM=4.533E-01  e=2.201E-01  Homo sapiens
  5o22-assembly2_D  TM=4.073E-01  e=1.407E+00  Escherichia coli K-12
  2lvb-assembly1_A  TM=3.107E-01  e=1.407E+00  synthetic construct

Mean predicted aligned error: 10.91 Å